Protein AF-A0AAV2IQJ7-F1 (afdb_monomer)

Nearest PDB structures (foldseek):
  1mai-assembly1_A  TM=8.306E-01  e=3.619E-02  Rattus norvegicus
  4chm-assembly2_B  TM=8.008E-01  e=3.255E-01  Toxoplasma gondii ME49
  4chj-assembly1_A  TM=7.483E-01  e=3.929E-01  Toxoplasma gondii ME49
  8bt6-assembly1_A  TM=7.389E-01  e=7.360E-01  Toxoplasma gondii
  5u6g-assembly6_L  TM=3.566E-01  e=9.646E+00  Homo sapiens

Foldseek 3Di:
DVVVLVVQQVWDWDWDDPDPPDTATWTWHDDPVQQKIFIDPDPDPDRVVGIDHNVPDPDDDDDDPPPSDPPD

Structure (mmCIF, N/CA/C/O backbone):
data_AF-A0AAV2IQJ7-F1
#
_entry.id   AF-A0AAV2IQJ7-F1
#
loop_
_atom_site.group_PDB
_atom_site.id
_atom_site.type_symbol
_atom_site.label_atom_id
_atom_site.label_alt_id
_atom_site.label_comp_id
_atom_site.label_asym_id
_atom_site.label_entity_id
_atom_site.label_seq_id
_atom_site.pdbx_PDB_ins_code
_atom_site.Cartn_x
_atom_site.Cartn_y
_atom_site.Cartn_z
_atom_site.occupancy
_atom_site.B_iso_or_equiv
_atom_site.auth_seq_id
_atom_site.auth_comp_id
_atom_site.auth_asym_id
_atom_site.auth_atom_id
_atom_site.pdbx_PDB_model_num
ATOM 1 N N . VAL A 1 1 ? -9.553 -14.303 8.027 1.00 79.75 1 VAL A N 1
ATOM 2 C CA . VAL A 1 1 ? -9.466 -12.914 7.513 1.00 79.75 1 VAL A CA 1
ATOM 3 C C . VAL A 1 1 ? -8.713 -12.008 8.478 1.00 79.75 1 VAL A C 1
ATOM 5 O O . VAL A 1 1 ? -7.796 -11.343 8.035 1.00 79.75 1 VAL A O 1
ATOM 8 N N . GLU A 1 2 ? -9.002 -12.034 9.780 1.00 88.50 2 GLU A N 1
ATOM 9 C CA . GLU A 1 2 ? -8.318 -11.183 10.777 1.00 88.50 2 GLU A CA 1
ATOM 10 C C . GLU A 1 2 ? -6.792 -11.331 10.799 1.00 88.50 2 GLU A C 1
ATOM 12 O O . GLU A 1 2 ? -6.092 -10.325 10.783 1.00 88.50 2 GLU A O 1
ATOM 17 N N . ARG A 1 3 ? -6.269 -12.566 10.738 1.00 91.06 3 ARG A N 1
ATOM 18 C CA . ARG A 1 3 ? -4.818 -12.800 10.614 1.00 91.06 3 ARG A CA 1
ATOM 19 C C . ARG A 1 3 ? -4.224 -12.126 9.377 1.00 91.06 3 ARG A C 1
ATOM 21 O O . ARG A 1 3 ? -3.263 -11.390 9.499 1.00 91.06 3 ARG A O 1
ATOM 28 N N . LEU A 1 4 ? -4.864 -12.294 8.219 1.00 92.25 4 LEU A N 1
ATOM 29 C CA . LEU A 1 4 ? -4.413 -11.671 6.973 1.00 92.25 4 LEU A CA 1
ATOM 30 C C . LEU A 1 4 ? -4.415 -10.138 7.068 1.00 92.25 4 LEU A C 1
ATOM 32 O O . LEU A 1 4 ? -3.499 -9.489 6.581 1.00 92.25 4 LEU A O 1
ATOM 36 N N . LEU A 1 5 ? -5.435 -9.550 7.697 1.00 92.75 5 LEU A N 1
ATOM 37 C CA . LEU A 1 5 ? -5.485 -8.103 7.916 1.00 92.75 5 LEU A CA 1
ATOM 38 C C . LEU A 1 5 ? -4.361 -7.636 8.849 1.00 92.75 5 LEU A C 1
ATOM 40 O O . LEU A 1 5 ? -3.758 -6.600 8.583 1.00 92.75 5 LEU A O 1
ATOM 44 N N . ALA A 1 6 ? -4.054 -8.405 9.896 1.00 93.38 6 ALA A N 1
ATOM 45 C CA . ALA A 1 6 ? -2.937 -8.123 10.792 1.00 93.38 6 ALA A CA 1
ATOM 46 C C . ALA A 1 6 ? -1.585 -8.214 10.065 1.00 93.38 6 ALA A C 1
ATOM 48 O O . ALA A 1 6 ? -0.760 -7.315 10.207 1.00 93.38 6 ALA A O 1
ATOM 49 N N . ASP A 1 7 ? -1.386 -9.235 9.229 1.00 94.06 7 ASP A N 1
ATOM 50 C CA . ASP A 1 7 ? -0.167 -9.405 8.431 1.00 94.06 7 ASP A CA 1
ATOM 51 C C . ASP A 1 7 ? 0.021 -8.229 7.454 1.00 94.06 7 ASP A C 1
ATOM 53 O O . ASP A 1 7 ? 1.100 -7.645 7.355 1.00 94.06 7 ASP A O 1
ATOM 57 N N . LEU A 1 8 ? -1.053 -7.803 6.780 1.00 93.94 8 LEU A N 1
ATOM 58 C CA . LEU A 1 8 ? -1.026 -6.641 5.885 1.00 93.94 8 LEU A CA 1
ATOM 59 C C . LEU A 1 8 ? -0.790 -5.315 6.629 1.00 93.94 8 LEU A C 1
ATOM 61 O O . LEU A 1 8 ? -0.253 -4.370 6.043 1.00 93.94 8 LEU A O 1
ATOM 65 N N . ALA A 1 9 ? -1.176 -5.225 7.903 1.00 94.94 9 ALA A N 1
ATOM 66 C CA . ALA A 1 9 ? -0.917 -4.060 8.745 1.00 94.94 9 ALA A CA 1
ATOM 67 C C . ALA A 1 9 ? 0.544 -3.986 9.225 1.00 94.94 9 ALA A C 1
ATOM 69 O O . ALA A 1 9 ? 1.060 -2.886 9.409 1.00 94.94 9 ALA A O 1
ATOM 70 N N . GLN A 1 10 ? 1.236 -5.124 9.376 1.00 95.44 10 GLN A N 1
ATOM 71 C CA . GLN A 1 10 ? 2.679 -5.154 9.683 1.00 95.44 10 GLN A CA 1
ATOM 72 C C . GLN A 1 10 ? 3.536 -4.620 8.533 1.00 95.44 10 GLN A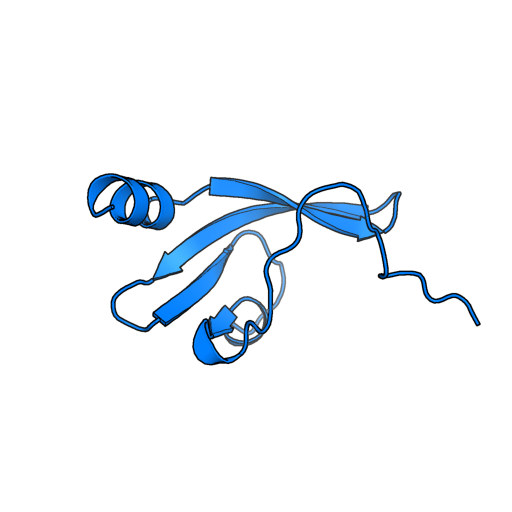 C 1
ATOM 74 O O . GLN A 1 10 ? 4.634 -4.107 8.748 1.00 95.44 10 GLN A O 1
ATOM 79 N N . GLY A 1 11 ? 3.003 -4.701 7.319 1.00 95.56 11 GLY A N 1
ATOM 80 C CA . GLY A 1 11 ? 3.601 -4.148 6.125 1.00 95.56 11 GLY A CA 1
ATOM 81 C C . GLY A 1 11 ? 4.310 -5.189 5.271 1.00 95.56 11 GLY A C 1
ATOM 82 O O . GLY A 1 11 ? 4.816 -6.206 5.736 1.00 95.56 11 GLY A O 1
ATOM 83 N N . THR A 1 12 ? 4.345 -4.929 3.972 1.00 96.06 12 THR A N 1
ATOM 84 C CA . THR A 1 12 ? 4.921 -5.835 2.979 1.00 96.06 12 THR A CA 1
ATOM 85 C C . THR A 1 12 ? 5.829 -5.060 2.040 1.00 96.06 12 THR A C 1
ATOM 87 O O . THR A 1 12 ? 5.420 -4.059 1.445 1.00 96.06 12 THR A O 1
ATOM 90 N N . LEU A 1 13 ? 7.074 -5.517 1.895 1.00 95.50 13 LEU A N 1
ATOM 91 C CA . LEU A 1 13 ? 8.016 -4.950 0.936 1.00 95.50 13 LEU A CA 1
ATOM 92 C C . LEU A 1 13 ? 7.648 -5.406 -0.480 1.00 95.50 13 LEU A C 1
ATOM 94 O O . LEU A 1 13 ? 7.689 -6.594 -0.782 1.00 95.50 13 LEU A O 1
ATOM 98 N N . LEU A 1 14 ? 7.315 -4.453 -1.349 1.00 94.94 14 LEU A N 1
ATOM 99 C CA . LEU A 1 14 ? 6.962 -4.691 -2.748 1.00 94.94 14 LEU A CA 1
ATOM 100 C C . LEU A 1 14 ? 7.710 -3.725 -3.672 1.00 94.94 14 LEU A C 1
ATOM 102 O O . LEU A 1 14 ? 8.146 -2.640 -3.274 1.00 94.94 14 LEU A O 1
ATOM 106 N N . GLU A 1 15 ? 7.801 -4.079 -4.952 1.00 92.31 15 GLU A N 1
ATOM 107 C CA . GLU A 1 15 ? 8.308 -3.176 -5.981 1.00 92.31 15 GLU A CA 1
ATOM 108 C C . GLU A 1 15 ? 7.181 -2.338 -6.588 1.00 92.31 15 GLU A C 1
ATOM 110 O O . GLU A 1 15 ? 6.320 -2.828 -7.320 1.00 92.31 15 GLU A O 1
ATOM 115 N N . LYS A 1 16 ? 7.217 -1.022 -6.367 1.00 91.56 16 LYS A N 1
ATOM 116 C CA . LYS A 1 16 ? 6.369 -0.092 -7.110 1.00 91.56 16 LYS A CA 1
ATOM 117 C C . LYS A 1 16 ? 6.955 0.136 -8.499 1.00 91.56 16 LYS A C 1
ATOM 119 O O . LYS A 1 16 ? 7.890 0.925 -8.670 1.00 91.56 16 LYS A O 1
ATOM 124 N N . VAL A 1 17 ? 6.367 -0.511 -9.497 1.00 89.25 17 VAL A N 1
ATOM 125 C CA . VAL A 1 17 ? 6.743 -0.344 -10.904 1.00 89.25 17 VAL A CA 1
ATOM 126 C C . VAL A 1 17 ? 6.236 1.008 -11.420 1.00 89.25 17 VAL A C 1
ATOM 128 O O . VAL A 1 17 ? 5.052 1.333 -11.325 1.00 89.25 17 VAL A O 1
ATOM 131 N N . LYS A 1 18 ? 7.147 1.842 -11.931 1.00 85.19 18 LYS A N 1
ATOM 132 C CA . LYS A 1 18 ? 6.832 3.110 -12.618 1.00 85.19 18 LYS A CA 1
ATOM 133 C C . LYS A 1 18 ? 7.067 3.034 -14.122 1.00 85.19 18 LYS A C 1
ATOM 135 O O . LYS A 1 18 ? 6.416 3.750 -14.873 1.00 85.19 18 LYS A O 1
ATOM 140 N N . SER A 1 19 ? 8.024 2.213 -14.530 1.00 84.06 19 SER A N 1
ATOM 141 C CA . SER A 1 19 ? 8.334 1.849 -15.910 1.00 84.06 19 SER A CA 1
ATOM 142 C C . SER A 1 19 ? 9.176 0.568 -15.889 1.00 84.06 19 SER A C 1
ATOM 144 O O . SER A 1 19 ? 9.630 0.152 -14.821 1.00 84.06 19 SER A O 1
ATOM 146 N N . ARG A 1 20 ? 9.452 -0.024 -17.061 1.00 81.06 20 ARG A N 1
ATOM 147 C CA . ARG A 1 20 ? 10.298 -1.230 -17.181 1.00 81.06 20 ARG A CA 1
ATOM 148 C C . ARG A 1 20 ? 11.649 -1.111 -16.463 1.00 81.06 20 ARG A C 1
ATOM 150 O O . ARG A 1 20 ? 12.085 -2.07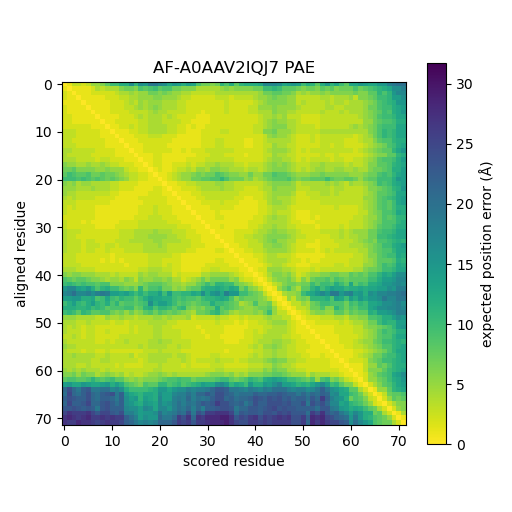1 -15.842 1.00 81.06 20 ARG A O 1
ATOM 157 N N . SER A 1 21 ? 12.285 0.060 -16.532 1.00 86.44 21 SER A N 1
ATOM 158 C CA . SER A 1 21 ? 13.594 0.327 -15.920 1.00 86.44 21 SER A CA 1
ATOM 159 C C . SER A 1 21 ? 13.514 0.967 -14.534 1.00 86.44 21 SER A C 1
ATOM 161 O O . SER A 1 21 ? 14.521 1.035 -13.836 1.00 86.44 21 SER A O 1
ATOM 163 N N . ARG A 1 22 ? 12.339 1.458 -14.118 1.00 86.69 22 ARG A N 1
ATOM 164 C CA . ARG A 1 22 ? 12.169 2.170 -12.84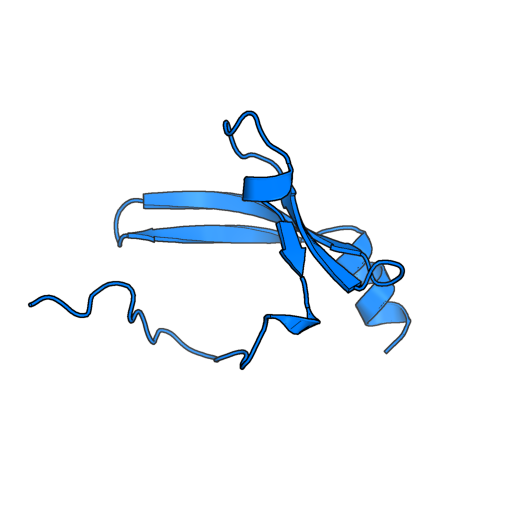9 1.00 86.69 22 ARG A CA 1
ATOM 165 C C . ARG A 1 22 ? 11.252 1.395 -11.917 1.00 86.69 22 ARG A C 1
ATOM 167 O O . ARG A 1 22 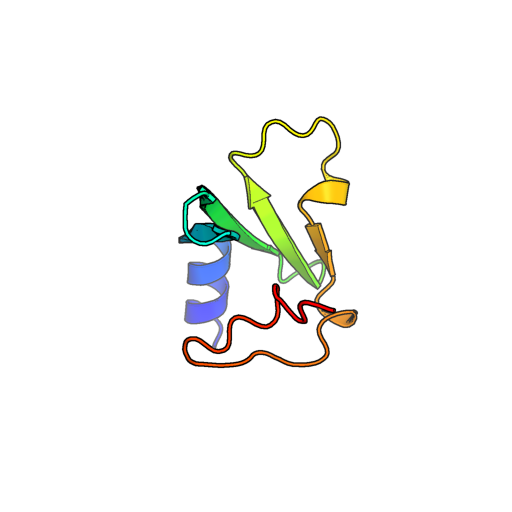? 10.038 1.615 -11.881 1.00 86.69 22 ARG A O 1
ATOM 174 N N . ARG A 1 23 ? 11.880 0.529 -11.128 1.00 90.75 23 ARG A N 1
ATOM 175 C CA . ARG A 1 23 ? 11.283 -0.227 -10.024 1.00 90.75 23 ARG A CA 1
ATOM 176 C C . ARG A 1 23 ? 11.747 0.385 -8.712 1.00 90.75 23 ARG A C 1
ATOM 178 O O . ARG A 1 23 ? 12.912 0.743 -8.568 1.00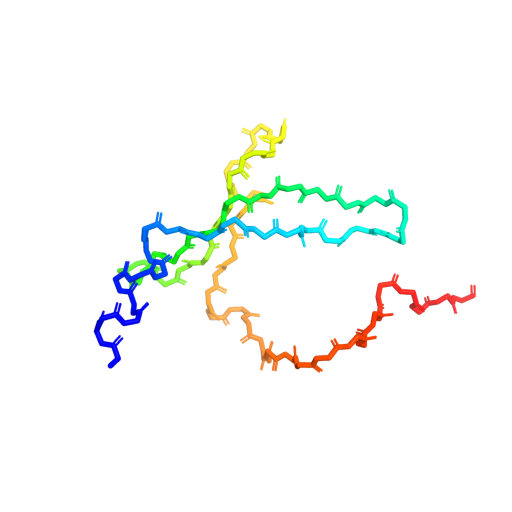 90.75 23 ARG A O 1
ATOM 185 N N . LEU A 1 24 ? 10.812 0.622 -7.802 1.00 91.44 24 LEU A N 1
ATOM 186 C CA . LEU A 1 24 ? 11.074 1.349 -6.566 1.00 91.44 24 LEU A CA 1
ATOM 187 C C . LEU A 1 24 ? 10.647 0.479 -5.378 1.00 91.44 24 LEU A C 1
ATOM 189 O O . LEU A 1 24 ? 9.443 0.264 -5.233 1.00 91.44 24 LEU A O 1
ATOM 193 N N . PRO A 1 25 ? 11.571 0.007 -4.524 1.00 94.06 25 PRO A N 1
ATOM 194 C CA . PRO A 1 25 ? 11.211 -0.797 -3.358 1.00 94.06 25 PRO A CA 1
ATOM 195 C C . PRO A 1 25 ? 10.448 0.064 -2.349 1.00 94.06 25 PRO A C 1
ATOM 197 O O . PRO A 1 25 ? 10.899 1.155 -1.989 1.00 94.06 25 PRO A O 1
ATOM 200 N N . ARG A 1 26 ? 9.260 -0.370 -1.935 1.00 95.25 26 ARG A N 1
ATOM 201 C CA . ARG A 1 26 ? 8.386 0.347 -0.998 1.00 95.25 26 A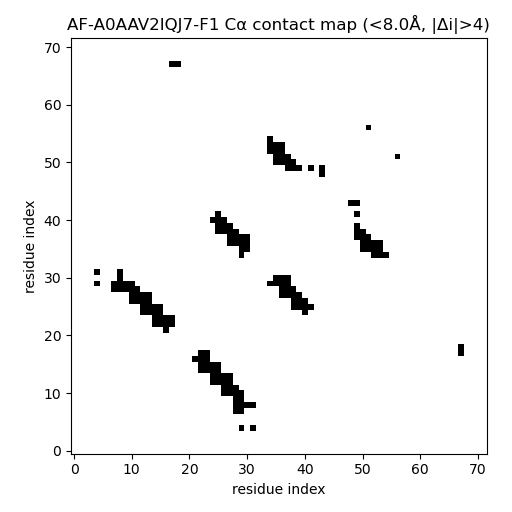RG A CA 1
ATOM 202 C C . ARG A 1 26 ? 7.748 -0.651 -0.045 1.00 95.25 26 ARG A C 1
ATOM 204 O O . ARG A 1 26 ? 7.298 -1.705 -0.483 1.00 95.25 26 ARG A O 1
ATOM 211 N N . THR A 1 27 ? 7.655 -0.292 1.227 1.00 96.19 27 THR A N 1
ATOM 212 C CA . THR A 1 27 ? 6.870 -1.067 2.193 1.00 96.19 27 THR A CA 1
ATOM 213 C C . THR A 1 27 ? 5.447 -0.535 2.182 1.00 96.19 27 THR A C 1
ATOM 215 O O . THR A 1 27 ? 5.242 0.660 2.403 1.00 96.19 27 THR A O 1
ATOM 218 N N . PHE A 1 28 ? 4.485 -1.393 1.854 1.00 96.38 28 PHE A N 1
ATOM 219 C CA . PHE A 1 28 ? 3.059 -1.079 1.816 1.00 96.38 28 PHE A CA 1
ATOM 220 C C . PHE A 1 28 ? 2.379 -1.589 3.075 1.00 96.38 28 PHE A C 1
ATOM 222 O O . PHE A 1 28 ? 2.681 -2.689 3.514 1.00 96.38 28 PHE A O 1
ATOM 229 N N . PHE A 1 29 ? 1.436 -0.818 3.599 1.00 96.62 29 PHE A N 1
ATOM 230 C CA . PHE A 1 29 ? 0.714 -1.109 4.829 1.00 96.62 29 PHE A CA 1
ATOM 231 C C . PHE A 1 29 ? -0.785 -0.940 4.606 1.00 96.62 29 PHE A C 1
ATOM 233 O O . PHE A 1 29 ? -1.216 -0.033 3.880 1.00 96.62 29 PHE A O 1
ATOM 240 N N . LEU A 1 30 ? -1.572 -1.787 5.262 1.00 96.38 30 LEU A N 1
ATOM 241 C CA . LEU A 1 30 ? -3.017 -1.646 5.367 1.00 96.38 30 LEU A CA 1
ATOM 242 C C . LEU A 1 30 ? -3.386 -0.998 6.706 1.00 96.38 30 LEU A C 1
ATOM 244 O O . LEU A 1 30 ? -3.130 -1.566 7.761 1.00 96.38 30 LEU A O 1
ATOM 248 N N . ASP A 1 31 ? -4.056 0.150 6.657 1.00 95.25 31 ASP A N 1
ATOM 249 C CA . ASP A 1 31 ? -4.795 0.688 7.797 1.00 95.25 31 ASP A CA 1
ATOM 250 C C . ASP A 1 31 ? -6.269 0.299 7.639 1.00 95.25 31 ASP A C 1
ATOM 252 O O . ASP A 1 31 ? -7.029 0.921 6.886 1.00 95.25 31 ASP A O 1
ATOM 256 N N . SER A 1 32 ? -6.664 -0.774 8.323 1.00 92.81 32 SER A N 1
ATOM 257 C CA . SER A 1 32 ? -8.035 -1.285 8.293 1.00 92.81 32 SER A CA 1
ATOM 258 C C . SER A 1 32 ? -9.009 -0.442 9.115 1.00 92.81 32 SER A C 1
ATOM 260 O O . SER A 1 32 ? -10.204 -0.485 8.845 1.00 92.81 32 SER A O 1
ATOM 262 N N . ALA A 1 33 ? -8.532 0.333 10.094 1.00 92.94 33 ALA A N 1
ATOM 263 C CA . ALA A 1 33 ? -9.391 1.181 10.917 1.00 92.94 33 ALA A CA 1
ATOM 264 C C . ALA A 1 33 ? -9.878 2.401 10.124 1.00 92.94 33 ALA A C 1
ATOM 266 O O . ALA A 1 33 ? -11.049 2.767 10.174 1.00 92.94 33 ALA A O 1
ATOM 267 N N . ASN A 1 34 ? -8.981 2.996 9.338 1.00 93.88 34 ASN A N 1
ATOM 268 C CA . ASN A 1 34 ? -9.260 4.184 8.536 1.00 93.88 34 ASN A CA 1
ATOM 269 C C . ASN A 1 34 ? -9.494 3.880 7.046 1.00 93.88 34 ASN A C 1
ATOM 271 O O . ASN A 1 34 ? -9.709 4.797 6.245 1.00 93.88 34 ASN A O 1
ATOM 275 N N . MET A 1 35 ? -9.459 2.601 6.665 1.00 94.56 35 MET A N 1
ATOM 276 C CA . MET A 1 35 ? -9.744 2.101 5.320 1.00 94.56 35 MET A CA 1
ATOM 277 C C . MET A 1 35 ? -8.858 2.724 4.227 1.00 94.56 35 MET A C 1
ATOM 279 O O . MET A 1 35 ? -9.340 3.178 3.178 1.00 94.56 35 MET A O 1
ATOM 283 N N . PHE A 1 36 ? -7.541 2.728 4.441 1.00 95.94 36 PHE A N 1
ATOM 284 C CA . PHE A 1 36 ? -6.568 3.135 3.425 1.00 95.94 36 PHE A CA 1
ATOM 285 C C . PHE A 1 36 ? -5.354 2.207 3.357 1.00 95.94 36 PHE A C 1
ATOM 287 O O . PHE A 1 36 ? -4.948 1.585 4.331 1.00 95.94 36 PHE A O 1
ATOM 294 N N . VAL A 1 37 ? -4.745 2.157 2.177 1.00 95.69 37 VAL A N 1
ATOM 295 C CA . VAL A 1 37 ? -3.425 1.571 1.952 1.00 95.69 37 VAL A CA 1
ATOM 296 C C . VAL A 1 37 ? -2.434 2.713 1.813 1.00 95.69 37 VAL A C 1
ATOM 298 O O . VAL A 1 37 ? -2.709 3.692 1.118 1.00 95.69 37 VAL A O 1
ATOM 301 N N . TYR A 1 38 ? -1.274 2.613 2.440 1.00 95.19 38 TYR A N 1
ATOM 302 C CA . TYR A 1 38 ? -0.207 3.595 2.272 1.00 95.19 38 TYR A CA 1
ATOM 303 C C . TYR A 1 38 ? 1.140 2.911 2.099 1.00 95.19 38 TYR A C 1
ATOM 305 O O . TYR A 1 38 ? 1.264 1.706 2.300 1.00 95.19 38 TYR A O 1
ATOM 313 N N . TYR A 1 39 ? 2.149 3.669 1.676 1.00 95.12 39 TYR A N 1
ATOM 314 C CA . TYR A 1 39 ? 3.501 3.138 1.557 1.00 95.12 39 TYR A CA 1
ATOM 315 C C . TYR A 1 39 ? 4.582 4.122 1.998 1.00 95.12 39 TYR A C 1
ATOM 317 O O . TYR A 1 39 ? 4.444 5.343 1.852 1.00 95.12 39 TYR A O 1
ATOM 325 N N . GLU A 1 40 ? 5.692 3.563 2.471 1.00 92.62 40 GLU A N 1
ATOM 326 C CA . GLU A 1 40 ? 6.896 4.273 2.911 1.00 92.62 40 GLU A CA 1
ATOM 327 C C . GLU A 1 40 ? 8.077 4.055 1.949 1.00 92.62 40 GLU A C 1
ATOM 329 O O . GLU A 1 40 ? 7.970 3.337 0.953 1.00 92.62 40 GLU A O 1
ATOM 334 N N . GLY A 1 41 ? 9.202 4.742 2.183 1.00 86.38 41 GLY A N 1
ATOM 335 C CA . GLY A 1 41 ? 10.377 4.721 1.292 1.00 86.38 41 GLY A CA 1
ATOM 336 C C . GLY A 1 41 ? 10.272 5.669 0.089 1.00 86.38 41 GLY A C 1
ATOM 337 O O . GLY A 1 41 ? 11.064 5.610 -0.852 1.00 86.38 41 GLY A O 1
ATOM 338 N N . SER A 1 42 ? 9.273 6.553 0.082 1.00 85.81 42 SER A N 1
ATOM 339 C CA . SER A 1 42 ? 9.126 7.622 -0.907 1.00 85.81 42 SER A CA 1
ATOM 340 C C . SER A 1 42 ? 9.865 8.881 -0.459 1.00 85.81 42 SER A C 1
ATOM 342 O O . SER A 1 42 ? 9.687 9.318 0.667 1.00 85.81 42 SER A O 1
ATOM 344 N N . THR A 1 43 ? 10.589 9.544 -1.363 1.00 82.75 43 THR A N 1
ATOM 345 C CA . THR A 1 43 ? 11.195 10.867 -1.103 1.00 82.75 43 THR A CA 1
ATOM 346 C C . THR A 1 43 ? 10.188 12.024 -1.167 1.00 82.75 43 THR A C 1
ATOM 348 O O . THR A 1 43 ? 10.557 13.193 -1.067 1.00 82.75 43 THR A O 1
ATOM 351 N N . LYS A 1 44 ? 8.899 11.729 -1.382 1.00 77.12 44 LYS A N 1
ATOM 352 C CA . LYS A 1 44 ? 7.848 12.751 -1.445 1.00 77.12 44 LYS A CA 1
ATOM 353 C C . LYS A 1 44 ? 7.600 13.36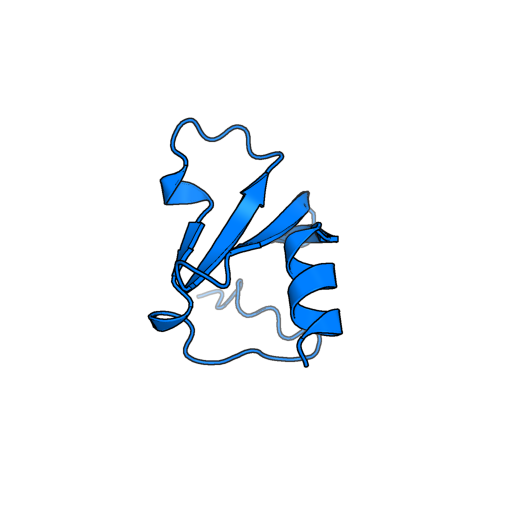7 -0.068 1.00 77.12 44 LYS A C 1
ATOM 355 O O . LYS A 1 44 ? 7.472 12.651 0.915 1.00 77.12 44 LYS A O 1
ATOM 360 N N . LYS A 1 45 ? 7.428 14.692 -0.038 1.00 68.19 45 LYS A N 1
ATOM 361 C CA . LYS A 1 45 ? 7.230 15.470 1.197 1.00 68.19 45 LYS A CA 1
ATOM 362 C C . LYS A 1 45 ? 5.837 15.317 1.827 1.00 68.19 45 LYS A C 1
ATOM 364 O O . LYS A 1 45 ? 5.690 15.573 3.014 1.00 68.19 45 LYS A O 1
ATOM 369 N N . LYS A 1 46 ? 4.808 14.941 1.054 1.00 77.56 46 LYS A N 1
ATOM 370 C CA . LYS A 1 46 ? 3.414 14.861 1.529 1.00 77.56 46 LYS A CA 1
ATOM 371 C C . LYS A 1 46 ? 2.946 13.412 1.673 1.00 77.56 46 LYS A C 1
ATOM 373 O O . LYS A 1 46 ? 2.969 12.659 0.701 1.00 77.56 46 LYS A O 1
ATOM 378 N N . LYS A 1 47 ? 2.430 13.058 2.857 1.00 69.06 47 LYS A N 1
ATOM 379 C CA . LYS A 1 47 ? 1.846 11.734 3.165 1.00 69.06 47 LYS A CA 1
ATOM 380 C C . LYS A 1 47 ? 0.624 11.401 2.291 1.00 69.06 47 LYS A C 1
ATOM 382 O O . LYS A 1 47 ? 0.412 10.248 1.925 1.00 69.06 47 LYS A O 1
ATOM 387 N N . SER A 1 48 ? -0.144 12.415 1.882 1.00 77.69 48 SER A N 1
ATOM 388 C CA . SER A 1 48 ? -1.274 12.258 0.950 1.00 77.69 48 SER A CA 1
ATOM 389 C C . SER A 1 48 ? -0.870 11.615 -0.375 1.00 77.69 48 SER A C 1
ATOM 391 O O . SER A 1 48 ? -1.662 10.910 -0.988 1.00 77.69 48 SER A O 1
ATOM 393 N N . ASP A 1 49 ? 0.374 11.819 -0.807 1.00 81.69 49 ASP A N 1
ATOM 394 C CA . ASP A 1 49 ? 0.850 11.358 -2.108 1.00 81.69 49 ASP A CA 1
ATOM 395 C C . ASP A 1 49 ? 1.241 9.875 -2.117 1.00 81.69 49 ASP A C 1
ATOM 397 O O . ASP A 1 49 ? 1.569 9.328 -3.178 1.00 81.69 49 ASP A O 1
ATOM 401 N N . THR A 1 50 ? 1.277 9.251 -0.939 1.00 90.62 50 THR A N 1
ATOM 402 C CA . THR A 1 50 ? 1.591 7.834 -0.742 1.00 90.62 50 THR A CA 1
ATOM 403 C C . THR A 1 50 ? 0.414 7.046 -0.177 1.00 90.62 50 THR A C 1
ATOM 405 O O . THR A 1 50 ? 0.558 5.852 0.059 1.00 90.62 50 THR A O 1
ATOM 408 N N . THR A 1 51 ? -0.746 7.688 -0.010 1.00 94.62 51 THR A N 1
ATOM 409 C CA . THR A 1 51 ? -1.953 7.091 0.572 1.00 94.62 51 THR A CA 1
ATOM 410 C C . THR A 1 51 ? -3.022 6.866 -0.498 1.00 94.62 51 THR A C 1
ATOM 412 O O . THR A 1 51 ? -3.260 7.719 -1.352 1.00 94.62 51 THR A O 1
ATOM 415 N N . ILE A 1 52 ? -3.694 5.721 -0.439 1.00 94.25 52 ILE A N 1
ATOM 416 C CA . ILE A 1 52 ? -4.770 5.293 -1.333 1.00 94.25 52 ILE A CA 1
ATOM 417 C C . ILE A 1 52 ? -5.959 4.896 -0.458 1.00 94.25 52 ILE A C 1
ATOM 419 O O . ILE A 1 52 ? -5.892 3.928 0.293 1.00 94.25 52 ILE A O 1
ATOM 423 N N . LYS A 1 53 ? -7.071 5.627 -0.557 1.00 95.44 53 LYS A N 1
ATOM 424 C CA . LYS A 1 53 ? -8.315 5.248 0.132 1.00 95.44 53 LYS A CA 1
ATOM 425 C C . LYS A 1 53 ? -8.902 3.997 -0.521 1.00 95.44 53 LYS A C 1
ATOM 427 O O . LYS A 1 53 ? -9.072 3.989 -1.740 1.00 95.44 53 LYS A O 1
ATOM 432 N N . ILE A 1 54 ? -9.274 2.990 0.271 1.00 95.50 54 ILE A N 1
ATOM 433 C CA . ILE A 1 54 ? -9.834 1.726 -0.241 1.00 95.50 54 ILE A CA 1
ATOM 434 C C . ILE A 1 54 ? -11.120 1.983 -1.032 1.00 95.50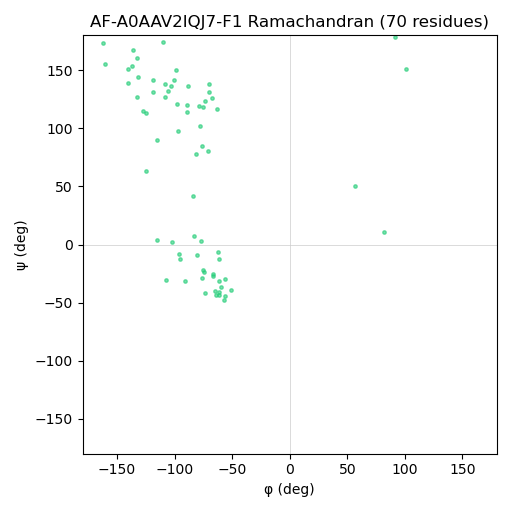 54 ILE A C 1
ATOM 436 O O . ILE A 1 54 ? -11.307 1.420 -2.102 1.00 95.50 54 ILE A O 1
ATOM 440 N N . SER A 1 55 ? -11.943 2.940 -0.596 1.00 95.75 55 SER A N 1
ATOM 441 C CA . SER A 1 55 ? -13.165 3.353 -1.304 1.00 95.75 55 SER A CA 1
ATOM 442 C C . SER A 1 55 ? -12.942 3.927 -2.711 1.00 95.75 55 SER A C 1
ATOM 444 O O . SER A 1 55 ? -13.897 4.113 -3.461 1.00 95.75 55 SER A O 1
ATOM 446 N N . LYS A 1 56 ? -11.698 4.251 -3.084 1.00 94.62 56 LYS A N 1
ATOM 447 C CA . LYS A 1 56 ? -11.334 4.705 -4.436 1.00 94.62 56 LYS A CA 1
ATOM 448 C C . LYS A 1 56 ? -10.809 3.571 -5.322 1.00 94.62 56 LYS A C 1
ATOM 450 O O . LYS A 1 56 ? -10.620 3.800 -6.516 1.00 94.62 56 LYS A O 1
ATOM 455 N N . ILE A 1 57 ? -10.583 2.380 -4.769 1.00 93.69 57 ILE A N 1
ATOM 456 C CA . ILE A 1 57 ? -10.160 1.196 -5.517 1.00 93.69 57 ILE A CA 1
ATOM 457 C C . ILE A 1 57 ? -11.393 0.615 -6.206 1.00 93.69 57 ILE A C 1
ATOM 459 O O . ILE A 1 57 ? -12.367 0.257 -5.554 1.00 93.69 57 ILE A O 1
ATOM 463 N N . ARG A 1 58 ? -11.360 0.555 -7.538 1.00 95.19 58 ARG A N 1
ATOM 464 C CA . ARG A 1 58 ? -12.453 -0.013 -8.342 1.00 95.19 58 ARG A CA 1
ATOM 465 C C . ARG A 1 58 ? -12.271 -1.503 -8.603 1.00 95.19 58 ARG A C 1
ATOM 467 O O . ARG A 1 58 ? -13.250 -2.221 -8.737 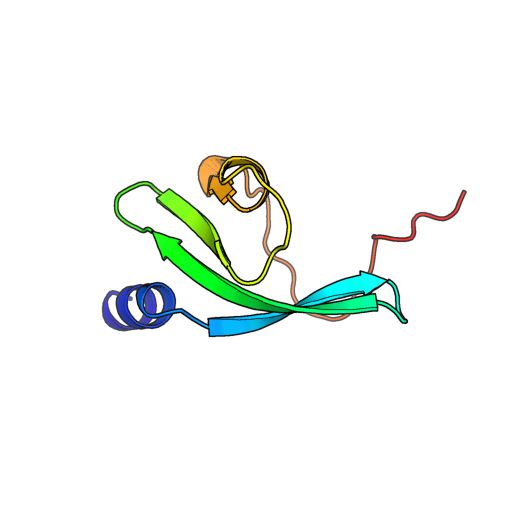1.00 95.19 58 ARG A O 1
ATOM 474 N N . GLU A 1 59 ? -11.023 -1.943 -8.697 1.00 92.69 59 GLU A N 1
ATOM 475 C CA . GLU A 1 59 ? -10.649 -3.317 -9.014 1.00 92.69 59 GLU A CA 1
ATOM 476 C C . GLU A 1 59 ? -9.206 -3.583 -8.566 1.00 92.69 59 GLU A C 1
ATOM 478 O O . GLU A 1 59 ? -8.386 -2.661 -8.494 1.00 92.69 59 GLU A O 1
ATOM 483 N N . VAL A 1 60 ? -8.898 -4.852 -8.308 1.00 91.06 60 VAL A N 1
ATOM 484 C CA . VAL A 1 60 ? -7.539 -5.380 -8.147 1.00 91.06 60 VAL A CA 1
ATOM 485 C C . VAL A 1 60 ? -7.356 -6.417 -9.249 1.00 91.06 60 VAL A C 1
ATOM 487 O O . VAL A 1 60 ? -8.245 -7.234 -9.475 1.00 91.06 60 VAL A O 1
ATOM 490 N N . ARG A 1 61 ? -6.246 -6.343 -9.985 1.00 88.62 61 ARG A N 1
ATOM 491 C CA . ARG A 1 61 ? -5.987 -7.198 -11.150 1.00 88.62 61 ARG A CA 1
ATOM 492 C C . ARG A 1 61 ? -4.742 -8.036 -10.921 1.00 88.62 61 ARG A C 1
ATOM 494 O O . ARG A 1 61 ? -3.750 -7.526 -10.407 1.00 88.62 61 ARG A O 1
ATOM 501 N N . GLU A 1 62 ? -4.795 -9.280 -11.375 1.00 88.44 62 GLU A N 1
ATOM 502 C CA . GLU A 1 62 ? -3.676 -10.217 -11.335 1.00 88.44 62 GLU A CA 1
ATOM 503 C C . GLU A 1 62 ? -2.956 -10.283 -12.695 1.00 88.44 62 GLU A C 1
ATOM 505 O O . GLU A 1 62 ? -3.564 -10.079 -13.752 1.00 88.44 62 GLU A O 1
ATOM 510 N N . GLY A 1 63 ? -1.650 -10.572 -12.666 1.00 84.25 63 GLY A N 1
ATOM 511 C CA . GLY A 1 63 ? -0.800 -10.742 -13.852 1.00 84.25 63 GLY A CA 1
ATOM 512 C C . GLY A 1 63 ? -0.079 -9.477 -14.350 1.00 84.25 63 GLY A C 1
ATOM 513 O O . GLY A 1 63 ? -0.224 -8.382 -13.811 1.00 84.25 63 GLY A O 1
ATOM 514 N N . GLU A 1 64 ? 0.714 -9.626 -15.417 1.00 70.69 64 GLU A N 1
ATOM 515 C CA . GLU A 1 64 ? 1.564 -8.573 -16.009 1.00 70.69 64 GLU A CA 1
ATOM 516 C C . GLU A 1 64 ? 0.824 -7.656 -17.006 1.00 70.69 64 GLU A C 1
ATOM 518 O O . GLU A 1 64 ? 1.335 -7.310 -18.073 1.00 70.69 64 GLU A O 1
ATOM 523 N N . LYS A 1 65 ? -0.408 -7.236 -16.705 1.00 60.78 65 LYS A N 1
ATOM 524 C CA . LYS A 1 65 ? -1.112 -6.263 -17.561 1.00 60.78 65 LYS A CA 1
ATOM 525 C C . LYS A 1 65 ? -0.646 -4.833 -17.255 1.00 60.78 65 LYS A C 1
ATOM 527 O O . LYS A 1 65 ? -1.330 -4.072 -16.572 1.00 60.78 65 LYS A O 1
ATOM 532 N N . ASP A 1 66 ? 0.531 -4.464 -17.762 1.00 57.69 66 ASP A N 1
ATOM 533 C CA . ASP A 1 66 ? 1.106 -3.117 -17.639 1.00 57.69 66 ASP A CA 1
ATOM 534 C C . ASP A 1 66 ? 0.418 -2.117 -18.594 1.00 57.69 66 ASP A C 1
ATOM 536 O O . ASP A 1 66 ? 0.881 -1.850 -19.701 1.00 57.69 66 ASP A O 1
ATOM 540 N N . PHE A 1 67 ? -0.710 -1.541 -18.164 1.00 54.56 67 PHE A N 1
ATOM 541 C CA . PHE A 1 67 ? -1.409 -0.469 -18.894 1.00 54.56 67 PHE A CA 1
ATOM 542 C C . PHE A 1 67 ? -0.838 0.933 -18.626 1.00 54.56 67 PHE A C 1
ATOM 544 O O . PHE A 1 67 ? -1.393 1.922 -19.109 1.00 54.56 67 PHE A O 1
ATOM 551 N N . SER A 1 68 ? 0.292 1.065 -17.913 1.00 53.44 68 SER A N 1
ATOM 552 C CA . SER A 1 68 ? 0.981 2.365 -17.787 1.00 53.44 68 SER A CA 1
ATOM 553 C C . SER A 1 68 ? 1.482 2.908 -19.136 1.00 53.44 68 SER A C 1
ATOM 555 O O . SER A 1 68 ? 1.923 4.052 -19.232 1.00 53.44 68 SER A O 1
ATOM 557 N N . LYS A 1 69 ? 1.355 2.093 -20.189 1.00 49.09 69 LYS A N 1
ATOM 558 C CA . LYS A 1 69 ? 1.655 2.392 -21.579 1.00 49.09 69 LYS A CA 1
ATOM 559 C C . LYS A 1 69 ? 0.454 2.121 -22.492 1.00 49.09 69 LYS A C 1
ATOM 561 O O . LYS A 1 69 ? 0.554 1.327 -23.419 1.00 49.09 69 LYS A O 1
ATOM 566 N N . ASN A 1 70 ? -0.649 2.845 -22.312 1.00 44.19 70 ASN A N 1
ATOM 567 C CA . ASN A 1 70 ? -1.400 3.263 -23.500 1.00 44.19 70 ASN A CA 1
ATOM 568 C C . ASN A 1 70 ? -0.552 4.338 -24.193 1.00 44.19 70 ASN A C 1
ATOM 570 O O . ASN A 1 70 ? -0.718 5.533 -23.957 1.00 44.19 70 ASN A O 1
ATOM 574 N N . VAL A 1 71 ? 0.443 3.877 -24.954 1.00 43.28 71 VAL A N 1
ATOM 575 C CA . VAL A 1 71 ? 1.197 4.701 -25.898 1.00 43.28 71 VAL A CA 1
ATOM 576 C C . VAL A 1 71 ? 0.187 5.160 -26.949 1.00 43.28 71 VAL A C 1
ATOM 578 O O . VAL A 1 71 ? -0.425 4.321 -27.606 1.00 43.28 71 VAL A O 1
ATOM 581 N N . LYS A 1 72 ? -0.039 6.473 -27.030 1.00 40.62 72 LYS A N 1
ATOM 582 C CA . LYS A 1 72 ? -0.510 7.102 -28.265 1.00 40.62 72 LYS A CA 1
ATOM 583 C C . LYS A 1 72 ? 0.670 7.229 -29.212 1.00 40.62 72 LYS A C 1
ATOM 585 O O . LYS A 1 72 ? 1.765 7.551 -28.694 1.00 40.62 72 LYS A O 1
#

Radius of gyration: 13.69 Å; Cα contacts (8 Å, |Δi|>4): 83; chains: 1; bounding box: 27×28×39 Å

Mean predicted aligned error: 6.27 Å

InterPro domains:
  IPR011993 PH-like domain superfamily [G3DSA:2.30.29.30] (2-71)

Organism: Lymnaea stagnalis (NCBI:txid6523)

Solvent-accessible surface area (backbone atoms only — not comparable to full-atom values): 4643 Å² total; per-residue (Å²): 107,69,66,60,53,51,52,40,43,75,41,44,82,43,70,51,73,78,46,99,88,42,67,40,73,27,41,35,30,42,40,78,90,79,42,30,38,35,50,46,84,63,92,66,92,53,71,73,81,42,50,44,55,51,91,74,60,88,79,86,82,85,79,90,79,73,67,93,63,78,75,125

Sequence (72 aa):
VERLLADLAQGTLLEKVKSRSRRLPRTFFLDSANMFVYYEGSTKKKKSDTTIKISKIREVREGEKDFSKNVK

Secondary structure (DSSP, 8-state):
-HHHHHHHHH-EEEEEEEETTEEEEEEEEEETTTTEEEEES---S-GGGGEEEGGG------S---GGG---

pLDDT: mean 85.71, std 14.26, range [40.62, 96.62]